Protein AF-A0A443LVI8-F1 (afdb_monomer)

Nearest PDB structures (foldseek):
  3n43-assembly1_A  TM=3.027E-01  e=6.669E+00  Chikungunya virus

Radius of gyration: 10.55 Å; Cα contacts (8 Å, |Δi|>4): 65; chains: 1; bounding box: 21×23×30 Å

pLDDT: mean 74.19, std 11.27, range [42.91, 86.56]

Structure (mmCIF, N/CA/C/O backbone):
data_AF-A0A443LVI8-F1
#
_entry.id   AF-A0A443LVI8-F1
#
loop_
_atom_site.group_PDB
_atom_site.id
_atom_site.type_symbol
_atom_site.label_atom_id
_atom_site.label_alt_id
_atom_site.label_comp_id
_atom_site.label_asym_id
_atom_site.label_entity_id
_atom_site.label_seq_id
_atom_site.pdbx_PDB_ins_code
_atom_site.Cartn_x
_atom_site.Cartn_y
_atom_site.Cartn_z
_at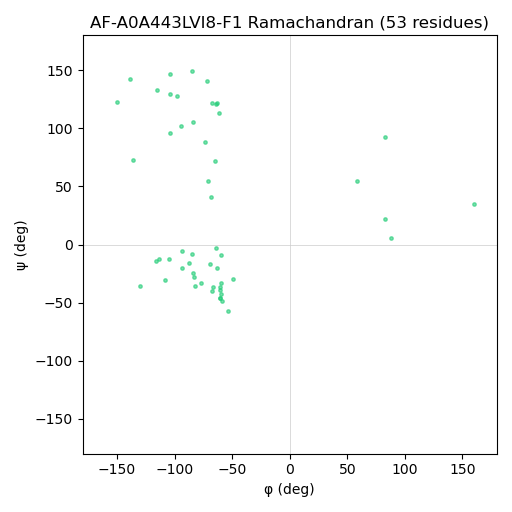om_site.occupancy
_atom_site.B_iso_or_equiv
_atom_s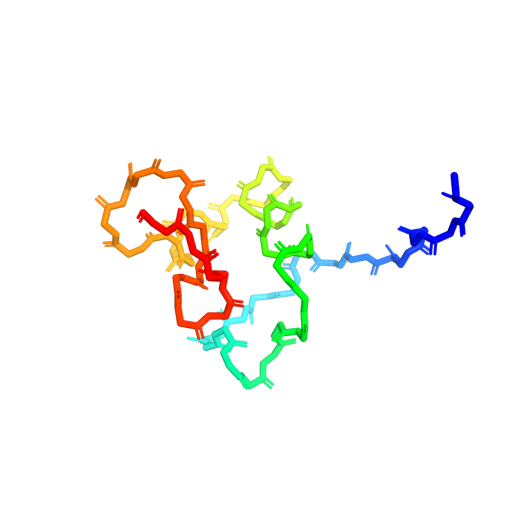ite.auth_seq_id
_atom_site.auth_comp_id
_atom_site.a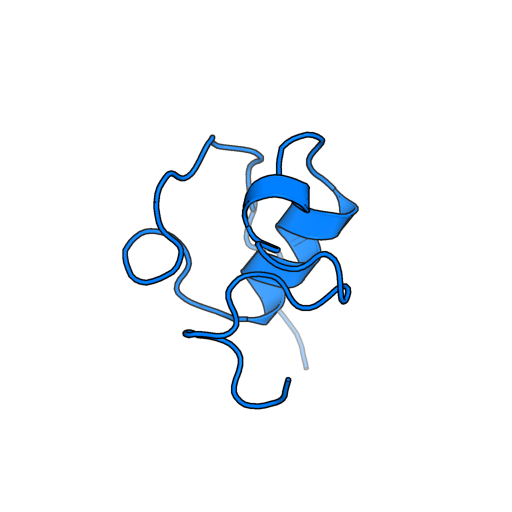uth_asym_id
_atom_site.auth_atom_id
_atom_site.pdbx_PDB_model_num
ATOM 1 N N . MET A 1 1 ? 3.363 -12.679 20.125 1.00 42.91 1 MET A N 1
ATOM 2 C CA . MET A 1 1 ? 4.755 -12.638 19.633 1.00 42.91 1 MET A CA 1
ATOM 3 C C . MET A 1 1 ? 5.105 -11.180 19.411 1.00 42.91 1 MET A C 1
ATOM 5 O O . MET A 1 1 ? 4.375 -10.534 18.670 1.00 42.91 1 MET A O 1
ATOM 9 N N . PRO A 1 2 ? 6.058 -10.596 20.156 1.00 63.56 2 PRO A N 1
ATOM 10 C CA . PRO A 1 2 ? 6.248 -9.156 20.131 1.00 63.56 2 PRO A CA 1
ATOM 11 C C . PRO A 1 2 ? 7.153 -8.741 18.965 1.00 63.56 2 PRO A C 1
ATOM 13 O O . PRO A 1 2 ? 8.111 -9.438 18.646 1.00 63.56 2 PRO A O 1
ATOM 16 N N . ARG A 1 3 ? 6.878 -7.529 18.466 1.00 49.97 3 ARG A N 1
ATOM 17 C CA . ARG A 1 3 ? 7.703 -6.665 17.604 1.00 49.97 3 ARG A CA 1
ATOM 18 C C . ARG A 1 3 ? 7.682 -6.937 16.104 1.00 49.97 3 ARG A C 1
ATOM 20 O O . ARG A 1 3 ? 8.628 -7.509 15.590 1.00 49.97 3 ARG A O 1
ATOM 27 N N . LEU A 1 4 ? 6.786 -6.237 15.415 1.00 50.53 4 LEU A N 1
ATOM 28 C CA . LEU A 1 4 ? 7.210 -5.310 14.363 1.00 50.53 4 LEU A CA 1
ATOM 29 C C . LEU A 1 4 ? 6.401 -4.013 14.510 1.00 50.53 4 LEU A C 1
ATOM 31 O O . LEU A 1 4 ? 5.563 -3.673 13.692 1.00 50.53 4 LEU A O 1
ATOM 35 N N . ALA A 1 5 ? 6.716 -3.230 15.547 1.00 44.50 5 ALA A N 1
ATOM 36 C CA . ALA A 1 5 ? 6.637 -1.773 15.419 1.00 44.50 5 ALA A CA 1
ATOM 37 C C . ALA A 1 5 ? 7.794 -1.327 14.505 1.00 44.50 5 ALA A C 1
ATOM 39 O O . ALA A 1 5 ? 8.675 -0.570 14.903 1.00 44.50 5 ALA A O 1
ATOM 40 N N . GLN A 1 6 ? 7.869 -1.909 13.308 1.00 54.88 6 GLN A N 1
ATOM 41 C CA . GLN A 1 6 ? 8.608 -1.314 12.218 1.00 54.88 6 GLN A CA 1
ATOM 42 C C . GLN A 1 6 ? 7.798 -0.067 11.907 1.00 54.88 6 GLN A C 1
ATOM 44 O O . GLN A 1 6 ? 6.591 -0.139 11.687 1.00 54.88 6 GLN A O 1
ATOM 49 N N . SER A 1 7 ? 8.426 1.093 11.985 1.00 60.19 7 SER A N 1
ATOM 50 C CA . SER A 1 7 ? 7.858 2.330 11.474 1.00 60.19 7 SER A CA 1
ATOM 51 C C . SER A 1 7 ? 7.738 2.209 9.952 1.00 60.19 7 SER A C 1
ATOM 53 O O . SER A 1 7 ? 8.542 2.779 9.210 1.00 60.19 7 SER A O 1
ATOM 55 N N . TRP A 1 8 ? 6.791 1.398 9.479 1.00 71.44 8 TRP A N 1
ATOM 56 C CA . TRP A 1 8 ? 6.451 1.311 8.076 1.00 71.44 8 TRP A CA 1
ATOM 57 C C . TRP A 1 8 ? 5.926 2.680 7.685 1.00 71.44 8 TRP A C 1
ATOM 59 O O . TRP A 1 8 ? 5.041 3.255 8.314 1.00 71.44 8 TRP A O 1
ATOM 69 N N . SER A 1 9 ? 6.583 3.268 6.702 1.00 72.56 9 SER A N 1
ATOM 70 C CA . SER A 1 9 ? 6.203 4.568 6.183 1.00 72.56 9 SER A CA 1
ATOM 71 C C . SER A 1 9 ? 5.508 4.340 4.860 1.00 72.56 9 SER A C 1
ATOM 73 O O . SER A 1 9 ? 5.904 3.462 4.093 1.00 72.56 9 SER A O 1
ATOM 75 N N . CYS A 1 10 ? 4.528 5.184 4.547 1.00 77.88 10 CYS A N 1
ATOM 76 C CA . CYS A 1 10 ? 3.903 5.238 3.230 1.00 77.88 10 CYS A CA 1
ATOM 77 C C . CYS A 1 10 ? 4.858 5.778 2.149 1.00 77.88 10 CYS A C 1
ATOM 79 O O . CYS A 1 10 ? 4.451 6.565 1.295 1.00 77.88 10 CYS A O 1
ATOM 81 N N . SER A 1 11 ? 6.131 5.379 2.183 1.00 75.31 11 SER A N 1
ATOM 82 C CA . SER A 1 11 ? 7.112 5.679 1.154 1.00 75.31 11 SER A CA 1
ATOM 83 C C . SER A 1 11 ? 6.669 5.014 -0.144 1.00 75.31 11 SER A C 1
ATOM 85 O O . SER A 1 11 ? 6.531 3.794 -0.162 1.00 75.31 11 SER A O 1
ATOM 87 N N . PRO A 1 12 ? 6.450 5.775 -1.228 1.00 67.56 12 PRO A N 1
ATOM 88 C CA . PRO A 1 12 ? 5.961 5.226 -2.482 1.00 67.56 12 PRO A CA 1
ATOM 89 C C . PRO A 1 12 ? 6.959 4.205 -3.029 1.00 67.56 12 PRO A C 1
ATOM 91 O O . PRO A 1 12 ? 8.077 4.540 -3.427 1.00 67.56 12 PRO A O 1
ATOM 94 N N . ARG A 1 13 ? 6.544 2.941 -3.048 1.00 70.12 13 ARG A N 1
ATOM 95 C CA . ARG A 1 13 ? 7.358 1.812 -3.492 1.00 70.12 13 ARG A CA 1
ATOM 96 C C . ARG A 1 13 ? 6.905 1.366 -4.879 1.00 70.12 13 ARG A C 1
ATOM 98 O O . ARG A 1 13 ? 5.719 1.191 -5.125 1.00 70.12 13 ARG A O 1
ATOM 105 N N . LYS A 1 14 ? 7.855 1.228 -5.813 1.00 63.00 14 LYS A N 1
ATOM 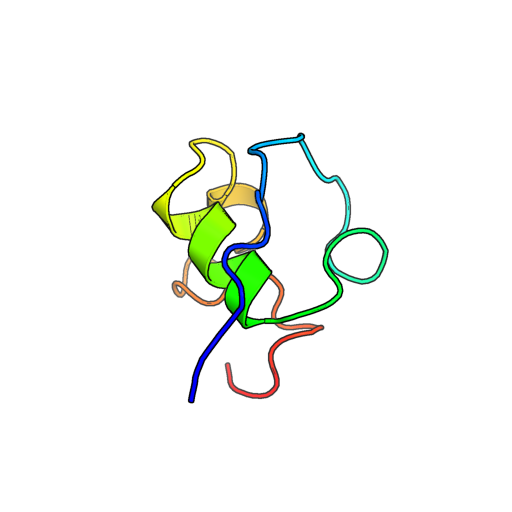106 C CA . LYS A 1 14 ? 7.564 0.861 -7.215 1.00 63.00 14 LYS A CA 1
ATOM 107 C C . LYS A 1 14 ? 7.410 -0.644 -7.428 1.00 63.00 14 LYS A C 1
ATOM 109 O O . LYS A 1 14 ? 6.742 -1.041 -8.374 1.00 63.00 14 LYS A O 1
ATOM 114 N N . THR A 1 15 ? 8.061 -1.467 -6.608 1.00 67.62 15 THR A N 1
ATOM 115 C CA . THR A 1 15 ? 8.111 -2.922 -6.794 1.00 67.62 15 THR A CA 1
ATOM 116 C C . THR A 1 15 ? 8.239 -3.641 -5.461 1.00 67.62 15 THR A C 1
ATOM 118 O O . THR A 1 15 ? 9.210 -3.436 -4.730 1.00 67.62 15 THR A O 1
ATOM 121 N N . CYS A 1 16 ? 7.289 -4.530 -5.181 1.00 75.25 16 CYS A 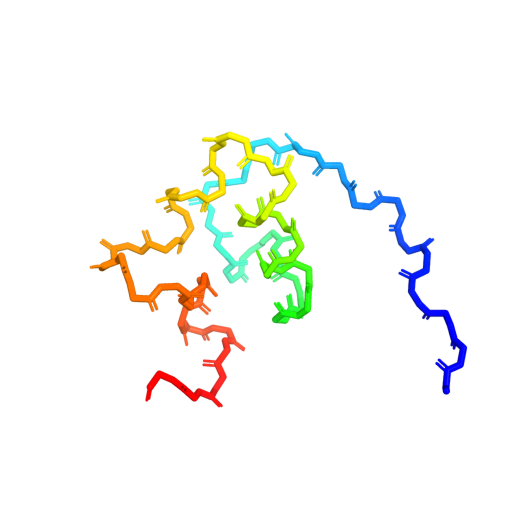N 1
ATOM 122 C CA . CYS A 1 16 ? 7.237 -5.312 -3.953 1.00 75.25 16 CYS A CA 1
ATOM 123 C C . CYS A 1 16 ? 8.534 -6.073 -3.682 1.00 75.25 16 CYS A C 1
ATOM 125 O O . CYS A 1 16 ? 9.198 -5.762 -2.707 1.00 75.25 16 CYS A O 1
ATOM 127 N N . SER A 1 17 ? 8.986 -6.935 -4.602 1.00 68.44 17 SER A N 1
ATOM 128 C CA . SER A 1 17 ? 10.177 -7.793 -4.427 1.00 68.44 17 SER A CA 1
ATOM 129 C C . SER A 1 17 ? 11.497 -7.061 -4.171 1.00 68.44 17 SER A C 1
ATOM 131 O O . SER A 1 17 ? 12.515 -7.699 -3.932 1.00 68.44 17 SER A O 1
ATOM 133 N N . LYS A 1 18 ? 11.521 -5.733 -4.308 1.00 68.81 18 LYS A N 1
ATOM 134 C CA . LYS A 1 18 ? 12.726 -4.910 -4.158 1.00 68.81 18 LYS A CA 1
ATOM 135 C C . LYS A 1 18 ? 12.664 -3.937 -2.998 1.00 68.81 18 LYS A C 1
ATOM 137 O O . LYS A 1 18 ? 13.675 -3.324 -2.679 1.00 68.81 18 LYS A O 1
ATOM 142 N N . THR A 1 19 ? 11.479 -3.718 -2.451 1.00 71.62 19 THR A N 1
ATOM 143 C CA . THR A 1 19 ? 11.266 -2.670 -1.458 1.00 71.62 19 THR A CA 1
ATOM 144 C C . THR A 1 19 ? 10.548 -3.192 -0.238 1.00 71.62 19 THR A C 1
ATOM 146 O O . THR A 1 19 ? 10.868 -2.735 0.845 1.00 71.62 19 THR A O 1
ATOM 149 N N . ILE A 1 20 ? 9.620 -4.132 -0.411 1.00 78.00 20 ILE A N 1
ATOM 150 C CA . ILE A 1 20 ? 8.915 -4.830 0.654 1.00 78.00 20 ILE A CA 1
ATOM 151 C C . ILE A 1 20 ? 9.613 -6.162 0.874 1.00 78.00 20 ILE A C 1
ATOM 153 O O . ILE A 1 20 ? 9.833 -6.921 -0.065 1.00 78.00 20 ILE A O 1
ATOM 157 N N . GLU A 1 21 ? 9.973 -6.430 2.119 1.00 73.06 21 GLU A N 1
ATOM 158 C CA . GLU A 1 21 ? 10.675 -7.662 2.486 1.00 73.06 21 GLU A CA 1
ATOM 159 C C . GLU A 1 21 ? 9.746 -8.660 3.188 1.00 73.06 21 GLU A C 1
ATOM 161 O O . GLU A 1 21 ? 10.094 -9.830 3.326 1.00 73.06 21 GLU A O 1
ATOM 166 N N . SER A 1 22 ? 8.548 -8.223 3.597 1.00 79.25 22 SER A N 1
ATOM 167 C CA . SER A 1 22 ? 7.566 -9.060 4.288 1.00 79.25 22 SER A CA 1
ATOM 168 C C . SER A 1 22 ? 6.145 -8.817 3.793 1.00 79.25 22 SER A C 1
ATOM 170 O O . SER A 1 22 ? 5.732 -7.683 3.551 1.00 79.25 22 SER A O 1
ATOM 172 N N . CYS A 1 23 ? 5.371 -9.896 3.719 1.00 82.56 23 CYS A N 1
ATOM 173 C CA . CYS A 1 23 ? 3.957 -9.848 3.375 1.00 82.56 23 CYS A CA 1
ATOM 174 C C . CYS A 1 23 ? 3.149 -8.999 4.381 1.00 82.56 23 CYS A C 1
ATOM 176 O O . CYS A 1 23 ? 2.290 -8.218 3.989 1.00 82.56 23 CYS A O 1
ATOM 178 N N . GLU A 1 24 ? 3.495 -9.042 5.672 1.00 83.38 24 GLU A N 1
ATOM 179 C CA . GLU A 1 24 ? 2.842 -8.233 6.716 1.00 83.38 24 GLU A CA 1
ATOM 180 C C . GLU A 1 24 ? 2.987 -6.722 6.463 1.00 83.38 24 GLU A C 1
ATOM 182 O O . GLU A 1 24 ? 2.044 -5.957 6.657 1.00 83.38 24 GLU A O 1
ATOM 187 N N . GLU A 1 25 ? 4.159 -6.291 5.983 1.00 82.44 25 GLU A N 1
ATOM 188 C CA . GLU A 1 25 ? 4.399 -4.898 5.595 1.00 82.44 25 GLU A CA 1
ATOM 189 C C . GLU A 1 25 ? 3.565 -4.525 4.364 1.00 82.44 25 GLU A C 1
ATOM 191 O O . GLU A 1 25 ? 3.015 -3.427 4.311 1.00 82.44 25 GLU A O 1
ATOM 196 N N . ALA A 1 26 ? 3.438 -5.432 3.391 1.00 83.31 26 ALA A N 1
ATOM 197 C CA . ALA A 1 26 ? 2.611 -5.214 2.207 1.00 83.31 26 ALA A CA 1
ATOM 198 C C . ALA A 1 26 ? 1.147 -4.951 2.589 1.00 83.31 26 ALA A C 1
ATOM 200 O O . ALA A 1 26 ? 0.571 -3.959 2.141 1.00 83.31 26 ALA A O 1
ATOM 201 N N . TYR A 1 27 ? 0.578 -5.795 3.458 1.00 84.94 27 TYR A N 1
ATOM 202 C CA . TYR A 1 27 ? -0.783 -5.635 3.981 1.00 84.94 27 TYR A CA 1
ATOM 203 C C . TYR A 1 27 ? -0.950 -4.331 4.745 1.00 84.94 27 TYR A C 1
ATOM 205 O O . TYR A 1 27 ? -1.883 -3.572 4.487 1.00 84.94 27 TYR A O 1
ATOM 213 N N . TRP A 1 28 ? -0.001 -4.013 5.625 1.00 86.00 28 TRP A N 1
ATOM 214 C CA . TRP A 1 28 ? -0.053 -2.761 6.363 1.00 86.00 28 TRP A CA 1
ATOM 215 C C . TRP A 1 28 ? -0.049 -1.549 5.423 1.00 86.00 28 TRP A C 1
ATOM 217 O O . TRP A 1 28 ? -0.831 -0.625 5.621 1.00 86.00 28 TRP A O 1
ATOM 227 N N . LEU A 1 29 ? 0.784 -1.556 4.376 1.00 83.81 29 LEU A N 1
ATOM 228 C CA . LEU A 1 29 ? 0.835 -0.494 3.367 1.00 83.81 29 LEU A CA 1
ATOM 229 C C . LEU A 1 29 ? -0.455 -0.421 2.536 1.00 83.81 29 LEU A C 1
ATOM 231 O O . LEU A 1 29 ? -0.882 0.681 2.201 1.00 83.81 29 LEU A O 1
ATOM 235 N N . LEU A 1 30 ? -1.079 -1.558 2.217 1.00 85.00 30 LEU A N 1
ATOM 236 C CA . LEU A 1 30 ? -2.375 -1.609 1.535 1.00 85.00 30 LEU A CA 1
ATOM 237 C C . LEU A 1 30 ? -3.470 -0.915 2.355 1.00 85.00 30 LEU A C 1
ATOM 239 O O . LEU A 1 30 ? -4.210 -0.097 1.813 1.00 85.00 30 LEU A O 1
ATOM 243 N N . GLU A 1 31 ? -3.532 -1.196 3.657 1.00 85.81 31 GLU A N 1
ATOM 244 C CA . GLU A 1 31 ? -4.568 -0.660 4.545 1.00 85.81 31 GLU A CA 1
ATOM 245 C C . GLU A 1 31 ? -4.278 0.767 5.043 1.00 85.81 31 GLU A C 1
ATOM 247 O O . GLU A 1 31 ? -5.201 1.567 5.193 1.00 85.81 31 GLU A O 1
ATOM 252 N N . ASN A 1 32 ? -3.012 1.119 5.304 1.00 86.56 32 ASN A N 1
ATOM 253 C CA . ASN A 1 32 ? -2.641 2.433 5.852 1.00 86.56 32 ASN A CA 1
ATOM 254 C C . ASN A 1 32 ? -2.273 3.478 4.793 1.00 86.56 32 ASN A C 1
ATOM 256 O O . ASN A 1 32 ? -2.289 4.672 5.101 1.00 86.56 32 ASN A O 1
ATOM 260 N N . CYS A 1 33 ? -1.921 3.084 3.565 1.00 84.62 33 CYS A N 1
ATOM 261 C CA . CYS A 1 33 ? -1.429 4.019 2.555 1.00 84.62 33 CYS A CA 1
ATOM 262 C C . CYS A 1 33 ? -2.369 4.125 1.356 1.00 84.62 33 CYS A C 1
ATOM 264 O O . CYS A 1 33 ? -2.725 3.141 0.722 1.00 84.62 33 CYS A O 1
ATOM 266 N N . SER A 1 34 ? -2.668 5.355 0.931 1.00 84.31 34 SER A N 1
ATOM 267 C CA . SER A 1 34 ? -3.559 5.615 -0.213 1.00 84.31 34 SER A CA 1
ATOM 268 C C . SER A 1 34 ? -3.034 5.087 -1.556 1.00 84.31 34 SER A C 1
ATOM 270 O O . SER A 1 34 ? -3.799 4.929 -2.501 1.00 84.31 34 SER A O 1
ATOM 272 N N . TRP A 1 35 ? -1.727 4.838 -1.668 1.00 84.56 35 TRP A N 1
ATOM 273 C CA . TRP A 1 35 ? -1.111 4.212 -2.84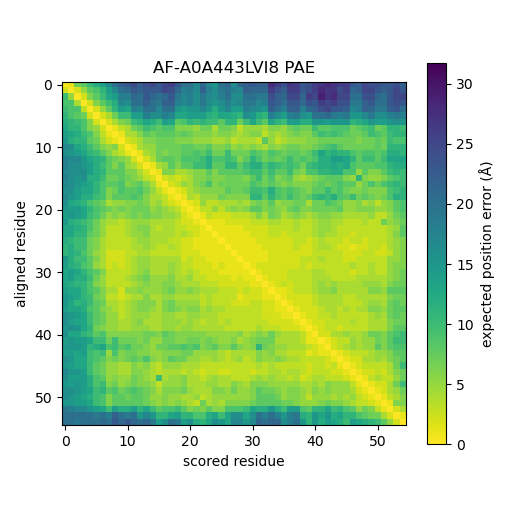3 1.00 84.56 35 TRP A CA 1
ATOM 274 C C . TRP A 1 35 ? -0.980 2.693 -2.706 1.00 84.56 35 TRP A C 1
ATOM 276 O O . TRP A 1 35 ? -0.573 2.046 -3.668 1.00 84.56 35 TRP A O 1
ATOM 286 N N . GLY A 1 36 ? -1.310 2.128 -1.544 1.00 82.38 36 GLY A N 1
ATOM 287 C CA . GLY A 1 36 ? -1.186 0.707 -1.255 1.00 82.38 36 GLY A CA 1
ATOM 288 C C . GLY A 1 36 ? -2.006 -0.161 -2.207 1.00 82.38 36 GLY A C 1
ATOM 289 O O . GLY A 1 36 ? -1.521 -1.192 -2.648 1.00 82.38 36 GLY A O 1
ATOM 290 N N . GLY A 1 37 ? -3.158 0.328 -2.677 1.00 81.62 37 GLY A N 1
ATOM 291 C CA . GLY A 1 37 ? -3.944 -0.329 -3.731 1.00 81.62 37 GLY A CA 1
ATOM 292 C C . GLY A 1 37 ? -3.259 -0.415 -5.104 1.00 81.62 37 GLY A C 1
ATOM 293 O O . GLY A 1 37 ? -3.832 -0.973 -6.022 1.00 81.62 37 GLY A O 1
ATOM 294 N N . LYS A 1 38 ? -2.054 0.149 -5.292 1.00 82.06 38 LYS A N 1
ATOM 295 C CA . LYS A 1 38 ? -1.206 -0.136 -6.468 1.00 82.06 38 LYS A CA 1
ATOM 296 C C . LYS A 1 38 ? -0.290 -1.346 -6.273 1.00 82.06 38 LYS A C 1
ATOM 298 O O . LYS A 1 38 ? 0.310 -1.794 -7.248 1.00 82.06 38 LYS A O 1
ATOM 303 N N . LEU A 1 39 ? -0.094 -1.792 -5.031 1.00 80.50 39 LEU A N 1
ATOM 304 C CA . LEU A 1 39 ? 0.673 -3.000 -4.703 1.00 80.50 39 LEU A CA 1
ATOM 305 C C . LEU A 1 39 ? -0.142 -4.261 -4.983 1.00 80.50 39 LEU A C 1
ATOM 307 O O . LEU A 1 39 ? 0.429 -5.281 -5.359 1.00 80.50 39 LEU A O 1
ATOM 311 N N . ASP A 1 40 ? -1.450 -4.150 -4.790 1.00 80.44 40 ASP A N 1
ATOM 312 C CA . ASP A 1 40 ? -2.464 -5.103 -5.209 1.00 80.44 40 ASP A CA 1
ATOM 313 C C . ASP A 1 40 ? -2.820 -4.803 -6.677 1.00 80.44 40 ASP A C 1
ATOM 315 O O . ASP A 1 40 ? -3.382 -3.755 -7.004 1.00 80.44 40 ASP A O 1
ATOM 319 N N . ARG A 1 41 ? -2.337 -5.644 -7.595 1.00 76.88 41 ARG A N 1
ATOM 320 C CA . ARG A 1 41 ? -2.407 -5.373 -9.042 1.00 76.88 41 ARG A CA 1
ATOM 321 C C . ARG A 1 41 ? -3.754 -5.790 -9.630 1.00 76.88 41 ARG A C 1
ATOM 323 O O . ARG A 1 41 ? -4.138 -5.272 -10.681 1.00 76.88 41 ARG A O 1
ATOM 330 N N . ASP A 1 42 ? -4.423 -6.723 -8.980 1.00 78.81 42 ASP A N 1
ATOM 331 C CA . ASP A 1 42 ? -5.636 -7.409 -9.400 1.00 78.81 42 ASP A CA 1
ATOM 332 C C . ASP A 1 42 ? -6.850 -7.071 -8.519 1.00 78.81 42 ASP A C 1
ATOM 334 O O . ASP A 1 42 ? -7.985 -7.242 -8.968 1.00 78.81 42 ASP A O 1
ATOM 338 N N . GLY A 1 43 ? -6.633 -6.430 -7.370 1.00 79.12 43 GLY A N 1
ATOM 339 C CA . GLY A 1 43 ? -7.675 -5.869 -6.513 1.00 79.12 43 GLY A CA 1
ATOM 340 C C . GLY A 1 43 ? -8.312 -6.894 -5.579 1.00 79.12 43 GLY A C 1
ATOM 341 O O . GLY A 1 43 ? -9.462 -6.703 -5.174 1.00 79.12 43 GLY A O 1
ATOM 342 N N . ASP A 1 44 ? -7.623 -7.998 -5.303 1.00 80.06 44 ASP A N 1
ATOM 343 C CA . ASP A 1 44 ? -8.118 -9.112 -4.496 1.00 80.06 44 ASP A CA 1
ATOM 344 C C . ASP A 1 44 ? -7.908 -8.892 -2.983 1.00 80.06 44 ASP A C 1
ATOM 346 O O . ASP A 1 44 ? -8.457 -9.622 -2.153 1.00 80.06 44 ASP A O 1
ATOM 350 N N . GLY A 1 45 ? -7.182 -7.833 -2.613 1.00 81.94 45 GLY A N 1
ATOM 351 C CA . GLY A 1 45 ? -6.799 -7.524 -1.243 1.00 81.94 45 GLY A CA 1
ATOM 352 C C . GLY A 1 45 ? -5.486 -8.175 -0.807 1.00 81.94 45 GLY A C 1
ATOM 353 O O . GLY A 1 45 ? -5.127 -8.037 0.363 1.00 81.94 45 GLY A O 1
ATOM 354 N N . VAL A 1 46 ? -4.758 -8.847 -1.704 1.00 84.94 46 VAL A N 1
ATOM 355 C CA . VAL A 1 46 ? -3.432 -9.432 -1.478 1.00 84.94 46 VAL A CA 1
ATOM 356 C C . VAL A 1 46 ? -2.378 -8.540 -2.146 1.00 84.94 46 VAL A C 1
ATOM 358 O O . VAL A 1 46 ? -2.068 -8.648 -3.333 1.00 84.94 46 VAL A O 1
ATOM 361 N N . PRO A 1 47 ? -1.747 -7.624 -1.393 1.00 82.25 47 PRO A N 1
A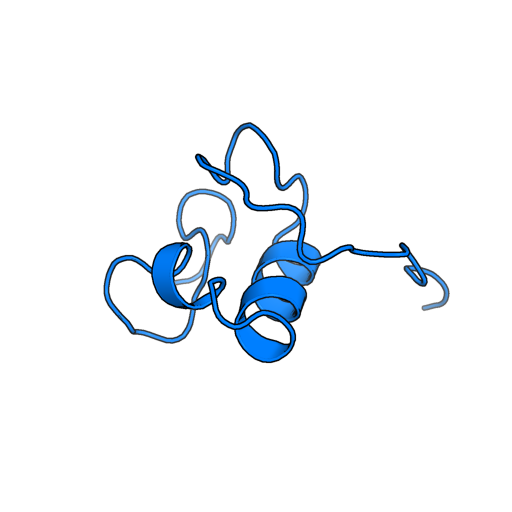TOM 362 C CA . PRO A 1 47 ? -0.693 -6.804 -1.957 1.00 82.25 47 PRO A CA 1
ATOM 363 C C . PRO A 1 47 ? 0.541 -7.670 -2.181 1.00 82.25 47 PRO A C 1
ATOM 365 O O . PRO A 1 47 ? 0.925 -8.463 -1.323 1.00 82.25 47 PRO A O 1
ATOM 368 N N . CYS A 1 48 ? 1.239 -7.448 -3.293 1.00 80.75 48 CYS A N 1
ATOM 369 C CA . CYS A 1 48 ? 2.500 -8.132 -3.550 1.00 80.75 48 CYS A CA 1
ATOM 370 C C . CYS A 1 48 ? 2.393 -9.668 -3.573 1.00 80.75 48 CYS A C 1
ATOM 372 O O . CYS A 1 48 ? 3.182 -10.339 -2.908 1.00 80.75 48 CYS A O 1
ATOM 374 N N . GLU A 1 49 ? 1.509 -10.240 -4.391 1.00 78.38 49 GLU A N 1
ATOM 375 C CA . GLU A 1 49 ? 1.349 -11.700 -4.547 1.00 78.38 49 GLU A CA 1
ATOM 376 C C . GLU A 1 49 ? 2.663 -12.468 -4.793 1.00 78.38 49 GLU A C 1
ATOM 378 O O . GLU A 1 49 ? 2.841 -13.612 -4.393 1.00 78.38 49 GLU A O 1
ATOM 383 N N . THR A 1 50 ? 3.652 -11.824 -5.420 1.00 74.44 50 THR A N 1
ATOM 384 C CA . THR A 1 50 ? 4.976 -12.431 -5.657 1.00 74.44 50 THR A CA 1
ATOM 385 C C . THR A 1 50 ? 5.796 -12.638 -4.376 1.00 74.44 50 THR A C 1
ATOM 387 O O . THR A 1 50 ? 6.793 -13.355 -4.393 1.00 74.44 50 THR A O 1
ATOM 390 N N . LEU A 1 51 ? 5.420 -11.962 -3.292 1.00 77.56 51 LEU A N 1
ATOM 391 C CA . LEU A 1 51 ? 6.024 -12.006 -1.957 1.00 77.56 51 LEU A CA 1
ATOM 392 C C . LEU A 1 51 ? 5.132 -12.725 -0.945 1.00 77.56 51 LEU A C 1
ATOM 394 O O . LEU A 1 5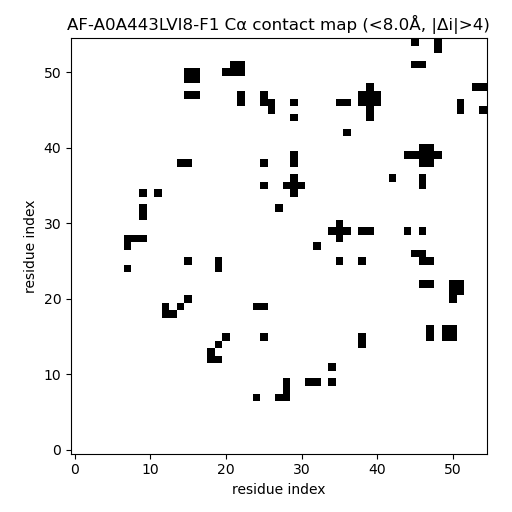1 ? 5.652 -13.314 -0.001 1.00 77.56 51 LEU A O 1
ATOM 398 N N . CYS A 1 52 ? 3.816 -12.651 -1.126 1.00 80.50 52 CYS A N 1
ATOM 399 C CA . CYS A 1 52 ? 2.812 -13.271 -0.278 1.00 80.50 52 CYS A CA 1
ATOM 400 C C . CYS A 1 52 ? 2.414 -14.641 -0.849 1.00 80.50 52 CYS A C 1
ATOM 402 O O . CYS A 1 52 ? 1.649 -14.698 -1.807 1.00 80.50 52 CYS A O 1
ATOM 404 N N . PRO A 1 53 ? 2.917 -15.763 -0.301 1.00 63.06 53 PRO A N 1
ATOM 405 C CA . PRO A 1 53 ? 2.541 -17.091 -0.771 1.00 63.06 53 PRO A CA 1
ATOM 406 C C . PRO A 1 53 ? 1.114 -17.423 -0.307 1.00 63.06 53 PRO A C 1
ATOM 408 O O . PRO A 1 53 ? 0.941 -17.996 0.767 1.00 63.06 53 PRO A O 1
ATOM 411 N N . GLY A 1 54 ? 0.094 -17.056 -1.086 1.00 59.84 54 GLY A N 1
ATOM 412 C CA . GLY A 1 54 ? -1.286 -17.433 -0.760 1.00 59.84 54 GLY A CA 1
ATOM 413 C C . GLY A 1 54 ? -2.411 -16.617 -1.390 1.00 59.84 54 GLY A C 1
ATOM 414 O O . GLY A 1 54 ? -3.406 -16.434 -0.696 1.00 59.84 54 GLY A O 1
ATOM 415 N N . GLY A 1 55 ? -2.259 -16.143 -2.632 1.00 51.38 55 GLY A N 1
ATOM 416 C CA . GLY A 1 55 ? -3.414 -15.695 -3.427 1.00 51.38 55 GLY A CA 1
ATOM 417 C C . GLY A 1 55 ? -4.454 -16.804 -3.575 1.00 51.38 55 GLY A C 1
ATOM 418 O O . GLY A 1 55 ? -4.035 -17.964 -3.828 1.00 51.38 55 GLY A O 1
#

Mean predicted aligned error: 7.53 Å

Sequence (55 aa):
MPRLAQSWSCSPRKTCSKTIESCEEAYWLLENCSWGGKLDRDGDGVPCETLCPGG

Solvent-accessib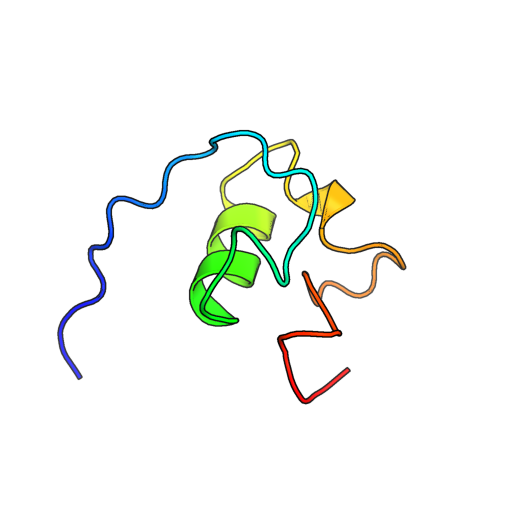le surface area (backbone atoms only — not comparable to full-atom values): 3689 Å² total; per-residue (Å²): 135,89,83,79,87,62,86,78,65,83,66,92,71,94,47,48,90,81,69,49,90,46,46,70,59,34,46,48,36,39,76,75,24,97,66,20,66,68,49,18,85,85,72,83,82,56,29,30,57,95,67,28,94,75,125

InterPro domains:
  IPR008613 Excalibur calcium-binding domain [PF05901] (24-49)

Foldseek 3Di:
DDDDPPVLDLPDDDACVVPPQAQVSLLCNLVVPPCSVVQVVPNPSRGPCVRDPDD

Secondary structure (DSSP, 8-state):
-------------S-HHHH---HHHHHHHHHH-TTGGGTSSSSSS-TTTTTSS--

Organism: NCBI:txid1215032